Protein AF-D4DIC9-F1 (afdb_monomer)

Solvent-accessible surface area (backbone atoms only — not comparable to full-atom values): 8732 Å² total; per-residue (Å²): 138,86,87,73,84,85,81,75,72,90,74,67,72,51,73,68,56,51,51,54,47,51,56,49,51,52,52,51,50,54,52,50,53,52,52,54,50,52,51,52,51,52,52,50,53,50,50,56,56,68,69,44,75,50,72,69,56,51,52,50,51,49,54,53,50,50,55,51,50,52,52,52,49,53,51,50,55,49,51,38,61,72,66,76,41,96,60,90,76,50,72,68,57,51,51,49,53,51,52,51,49,54,51,53,50,52,51,51,52,52,51,53,49,53,51,51,55,51,49,49,62,63,54,75,74,54,61,92,88,55,80,55,72,66,63,49,41,52,72,72,69,56,82,77,88,132

Foldseek 3Di:
DDDDDDDDCPPVDDPVRVVVVVVVVVVVVVVVVVVVVVVVVVVVVVVVVVVDDDPVVVVVVVVVVVVVVVVVVVVVVVVCVVVVHVDDQDPVNVVVVVVVVVVVVVVVVVVVVVVVVVLVVVQVPDDPPDDDSVVVCVVVVHDDDD

Radius of gyration: 49.87 Å; Cα contacts (8 Å, |Δi|>4): 14; chains: 1; bounding box: 90×47×131 Å

Secondary structure (DSSP, 8-state):
--------GGG---HHHHHHHHHHHHHHHHHHHHHHHHHHHHHHHHHHHHHSPPHHHHHHHHHHHHHHHHHHHHHHHHHHHHTS---PPPHHHHHHHHHHHHHHHHHHHHHHHHHHHHHHHHHHTS-TTSPPHHHHHHHTT--S--

Structure (mmCIF, N/CA/C/O backbone):
data_AF-D4DIC9-F1
#
_entry.id   AF-D4DIC9-F1
#
loop_
_atom_site.group_PDB
_atom_site.id
_atom_site.type_symbol
_atom_site.label_atom_id
_atom_site.label_alt_id
_atom_site.label_comp_id
_atom_site.label_asym_id
_at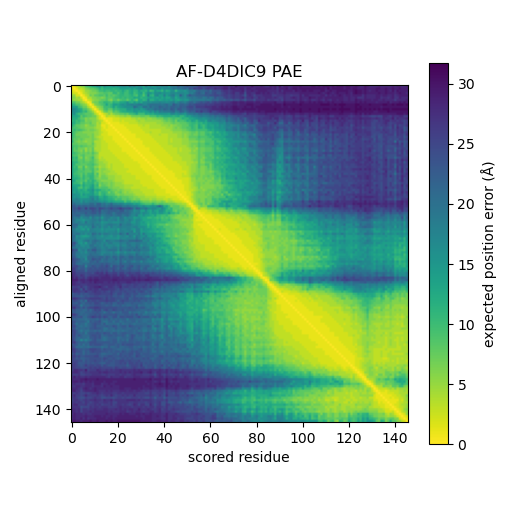om_site.label_entity_id
_atom_site.label_seq_id
_atom_site.pdbx_PDB_ins_code
_atom_site.Cartn_x
_atom_site.Cartn_y
_atom_site.Cartn_z
_atom_site.occupancy
_atom_site.B_iso_or_equiv
_atom_site.auth_seq_id
_atom_site.auth_comp_id
_atom_site.auth_asym_id
_atom_site.auth_atom_id
_atom_site.pdbx_PDB_model_num
ATOM 1 N N . MET A 1 1 ? -47.038 36.412 60.352 1.00 55.06 1 MET A N 1
ATOM 2 C CA . MET A 1 1 ? -47.282 35.181 61.133 1.00 55.06 1 MET A CA 1
ATOM 3 C C . MET A 1 1 ? -46.484 34.073 60.480 1.00 55.06 1 MET A C 1
ATOM 5 O O . MET A 1 1 ? -46.555 33.961 59.263 1.00 55.06 1 MET A O 1
ATOM 9 N N . VAL A 1 2 ? -45.684 33.334 61.245 1.00 64.00 2 VAL A N 1
ATOM 10 C CA . VAL A 1 2 ? -44.900 32.206 60.726 1.00 64.00 2 VAL A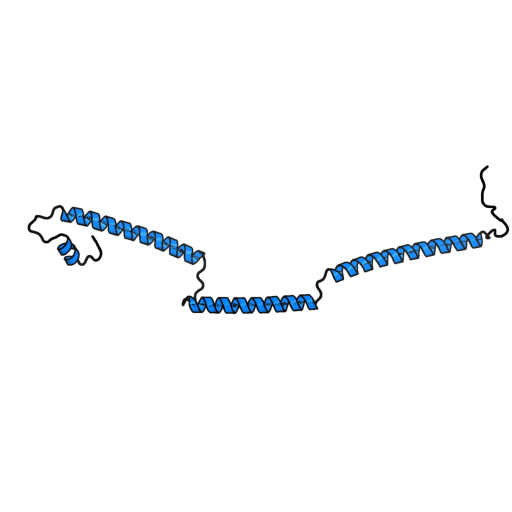 CA 1
ATOM 11 C C . VAL A 1 2 ? -45.604 30.935 61.176 1.00 64.00 2 VAL A C 1
ATOM 13 O O . VAL A 1 2 ? -45.754 30.717 62.373 1.00 64.00 2 VAL A O 1
ATOM 16 N N . TYR A 1 3 ? -46.083 30.145 60.220 1.00 79.38 3 TYR A N 1
ATOM 17 C CA . TYR A 1 3 ? -46.664 28.835 60.489 1.00 79.38 3 TYR A CA 1
ATOM 18 C C . TYR A 1 3 ? -45.545 27.797 60.498 1.00 79.38 3 TYR A C 1
ATOM 20 O O . TYR A 1 3 ? -44.734 27.756 59.573 1.00 79.38 3 TYR A O 1
ATOM 28 N N . HIS A 1 4 ? -45.517 26.959 61.528 1.00 81.12 4 HIS A N 1
ATOM 29 C CA . HIS A 1 4 ? -44.699 25.754 61.570 1.00 81.12 4 HIS A CA 1
ATOM 30 C C . HIS A 1 4 ? -45.611 24.534 61.691 1.00 81.12 4 HIS A C 1
ATOM 32 O O . HIS A 1 4 ? -46.721 24.620 62.221 1.00 81.12 4 HIS A O 1
ATOM 38 N N . ALA A 1 5 ? -45.142 23.397 61.180 1.00 81.50 5 ALA A N 1
ATOM 39 C CA . ALA A 1 5 ? -45.818 22.127 61.390 1.00 81.50 5 ALA A CA 1
ATOM 40 C C . ALA A 1 5 ? -45.864 21.813 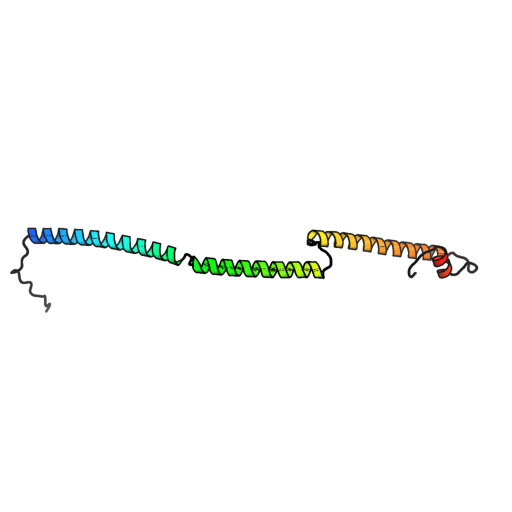62.896 1.00 81.50 5 ALA A C 1
ATOM 42 O O . ALA A 1 5 ? -44.904 22.083 63.624 1.00 81.50 5 ALA A O 1
ATOM 43 N N . VAL A 1 6 ? -46.993 21.283 63.366 1.00 80.56 6 VAL A N 1
ATOM 44 C CA . VAL A 1 6 ? -47.136 20.806 64.746 1.00 80.56 6 VAL A CA 1
ATOM 45 C C . VAL A 1 6 ? -46.346 19.505 64.862 1.00 80.56 6 VAL A C 1
ATOM 47 O O . VAL A 1 6 ? -46.623 18.553 64.138 1.00 80.56 6 VAL A O 1
ATOM 50 N N . GLN A 1 7 ? -45.336 19.484 65.729 1.00 76.38 7 GLN A N 1
ATOM 51 C CA . GLN A 1 7 ? -44.574 18.278 66.045 1.00 76.38 7 GLN A CA 1
ATOM 52 C C . GLN A 1 7 ? -45.269 17.575 67.217 1.00 76.38 7 GLN A C 1
ATOM 54 O O . GLN A 1 7 ? -45.270 18.093 68.331 1.00 76.38 7 GLN A O 1
ATOM 59 N N . GLU A 1 8 ? -45.915 16.437 66.961 1.00 74.75 8 GLU A N 1
ATOM 60 C CA . GLU A 1 8 ? -46.488 15.600 68.020 1.00 74.75 8 GLU A CA 1
ATOM 61 C C . GLU A 1 8 ? -45.374 14.826 68.747 1.00 74.75 8 GLU A C 1
ATOM 63 O O . GLU A 1 8 ? -44.591 14.117 68.118 1.00 74.75 8 GLU A O 1
ATOM 68 N N . THR A 1 9 ? -45.303 14.942 70.077 1.00 62.72 9 THR A N 1
ATOM 69 C CA . THR A 1 9 ? -44.294 14.269 70.925 1.00 62.72 9 THR A CA 1
ATOM 70 C C . THR A 1 9 ? -44.694 12.844 71.327 1.00 62.72 9 THR A C 1
ATOM 72 O O . THR A 1 9 ? -43.969 12.165 72.040 1.00 62.72 9 THR A O 1
ATOM 75 N N . SER A 1 10 ? -45.855 12.360 70.885 1.00 57.78 10 SER A N 1
ATOM 76 C CA . SER A 1 10 ? -46.384 11.010 71.151 1.00 57.78 10 SER A CA 1
ATOM 77 C C . SER A 1 10 ? -45.617 9.892 70.432 1.00 57.78 10 SER A C 1
ATOM 79 O O . SER A 1 10 ? -45.835 8.720 70.725 1.00 57.78 10 SER A O 1
ATOM 81 N N . SER A 1 11 ? -44.720 10.251 69.512 1.00 62.41 11 SER A N 1
ATOM 82 C CA . SER A 1 11 ? -43.815 9.350 68.792 1.00 62.41 11 SER A CA 1
ATOM 83 C C . SER A 1 11 ? -42.352 9.705 69.086 1.00 62.41 11 SER A C 1
ATOM 85 O O . SER A 1 11 ? -41.524 9.780 68.176 1.00 62.41 11 SER A O 1
ATOM 87 N N . GLU A 1 12 ? -42.034 10.001 70.344 1.00 69.00 12 GLU A N 1
ATOM 88 C CA . GLU A 1 12 ? -40.657 10.247 70.765 1.00 69.00 12 GLU A CA 1
ATOM 89 C C . GLU A 1 12 ? -39.901 8.912 70.757 1.00 69.00 12 GLU A C 1
ATOM 91 O O . GLU A 1 12 ? -40.140 8.038 71.590 1.00 69.00 12 GLU A O 1
ATOM 96 N N . ALA A 1 13 ? -39.051 8.723 69.743 1.00 71.12 13 ALA A N 1
ATOM 97 C CA . ALA A 1 13 ? -38.201 7.547 69.642 1.00 71.12 13 ALA A CA 1
ATOM 98 C C . ALA A 1 13 ? -37.276 7.492 70.860 1.00 71.12 13 ALA A C 1
ATOM 100 O O . ALA A 1 13 ? -36.665 8.495 71.243 1.00 71.12 13 ALA A O 1
ATOM 101 N N . THR A 1 14 ? -37.164 6.314 71.458 1.00 82.62 14 THR A N 1
ATOM 102 C CA . THR A 1 14 ? -36.210 6.079 72.541 1.00 82.62 14 THR A CA 1
ATOM 103 C C . THR A 1 14 ? -34.777 6.331 72.048 1.00 82.62 14 THR A C 1
ATOM 105 O O . THR A 1 14 ? -34.487 6.167 70.856 1.00 82.62 14 THR A O 1
ATOM 108 N N . PRO A 1 15 ? -33.849 6.748 72.926 1.00 83.56 15 PRO A N 1
ATOM 109 C CA . PRO A 1 15 ? -32.458 6.974 72.534 1.00 83.56 15 PRO A CA 1
ATOM 110 C C . PRO A 1 15 ? -31.813 5.724 71.913 1.00 83.56 15 PRO A C 1
ATOM 112 O O . PRO A 1 15 ? -30.990 5.850 71.007 1.00 83.56 15 PRO A O 1
ATOM 115 N N . GLU A 1 16 ? -32.228 4.524 72.325 1.00 84.19 16 GLU A N 1
ATOM 116 C CA . GLU A 1 16 ? -31.816 3.264 71.708 1.00 84.19 16 GLU A CA 1
ATOM 117 C C . GLU A 1 16 ? -32.325 3.104 70.262 1.00 84.19 16 GLU A C 1
ATOM 119 O O . GLU A 1 16 ? -31.577 2.649 69.396 1.00 84.19 16 GLU A O 1
ATOM 124 N N . GLU A 1 17 ? -33.567 3.498 69.963 1.00 85.50 17 GLU A N 1
ATOM 125 C CA . GLU A 1 17 ? -34.127 3.458 68.601 1.00 85.50 17 GLU A CA 1
ATOM 126 C C . GLU A 1 17 ? -33.461 4.479 67.671 1.00 85.50 17 GLU A C 1
ATOM 128 O O . GLU A 1 17 ? -33.238 4.188 66.493 1.00 85.50 17 GLU A O 1
ATOM 133 N N . LEU A 1 18 ? -33.108 5.657 68.195 1.00 87.62 18 LEU A N 1
ATOM 134 C CA . LEU A 1 18 ? -32.325 6.669 67.480 1.00 87.62 18 LEU A CA 1
ATOM 135 C C . LEU A 1 18 ? -30.920 6.158 67.147 1.00 87.62 18 LEU A C 1
ATOM 137 O O . LEU A 1 18 ? -30.511 6.237 65.990 1.00 87.62 18 LEU A O 1
ATOM 141 N N . ALA A 1 19 ? -30.225 5.559 68.118 1.00 90.44 19 ALA A N 1
ATOM 142 C CA . ALA A 1 19 ? -28.915 4.953 67.891 1.00 90.44 19 ALA A CA 1
ATOM 143 C C . ALA A 1 19 ? -28.983 3.818 66.851 1.00 90.44 19 ALA A C 1
ATOM 145 O O . ALA A 1 19 ? -28.175 3.772 65.926 1.00 90.44 19 ALA A O 1
ATOM 146 N N . ALA A 1 20 ? -30.002 2.954 66.929 1.00 91.44 20 ALA A N 1
ATOM 147 C CA . ALA A 1 20 ? -30.215 1.891 65.947 1.00 91.44 20 ALA A CA 1
ATOM 148 C C . ALA A 1 20 ? -30.530 2.433 64.538 1.00 91.44 20 ALA A C 1
ATOM 150 O O . ALA A 1 20 ? -30.133 1.832 63.534 1.00 91.44 20 ALA A O 1
ATOM 151 N N . MET A 1 21 ? -31.241 3.562 64.434 1.00 92.25 21 MET A N 1
ATOM 152 C CA . MET A 1 21 ? -31.461 4.248 63.159 1.00 92.25 21 MET A CA 1
ATOM 153 C C . MET A 1 21 ? -30.170 4.846 62.602 1.00 92.25 21 MET A C 1
ATOM 155 O O . MET A 1 21 ? -29.918 4.684 61.408 1.00 92.25 21 MET A O 1
ATOM 159 N N . ASP A 1 22 ? -29.341 5.475 63.434 1.00 93.56 22 ASP A N 1
ATOM 160 C CA . ASP A 1 22 ? -28.046 6.017 63.013 1.00 93.56 22 ASP A CA 1
ATOM 161 C C . ASP A 1 22 ? -27.101 4.914 62.519 1.00 93.56 22 ASP A C 1
ATOM 163 O O . ASP A 1 22 ? -26.521 5.045 61.438 1.00 93.56 22 ASP A O 1
ATOM 167 N N . ASP A 1 23 ? -27.029 3.780 63.220 1.00 93.94 23 ASP A N 1
ATOM 168 C CA . ASP A 1 23 ? -26.268 2.598 62.788 1.00 93.94 23 ASP A CA 1
ATOM 169 C C . ASP A 1 23 ? -26.775 2.049 61.445 1.00 93.94 23 ASP A C 1
ATOM 171 O O . ASP A 1 23 ? -26.014 1.626 60.568 1.00 93.94 23 ASP A O 1
ATOM 175 N N . ARG A 1 24 ? -28.091 2.092 61.230 1.00 95.00 24 ARG A N 1
ATOM 176 C CA . ARG A 1 24 ? -28.686 1.670 59.961 1.00 95.00 24 ARG A CA 1
ATOM 177 C C . ARG A 1 24 ? -28.394 2.665 58.840 1.00 95.00 24 ARG A C 1
ATOM 179 O O . ARG A 1 24 ? -28.137 2.247 57.712 1.00 95.00 24 ARG A O 1
ATOM 186 N N . ILE A 1 25 ? -28.406 3.965 59.129 1.00 95.38 25 ILE A N 1
ATOM 187 C CA . ILE A 1 25 ? -28.062 5.024 58.173 1.00 95.38 25 ILE A CA 1
ATOM 188 C C . ILE A 1 25 ? -26.590 4.921 57.770 1.00 95.38 25 ILE A C 1
ATOM 190 O O . ILE A 1 25 ? -26.283 5.046 56.582 1.00 95.38 25 ILE A O 1
ATOM 194 N N . THR A 1 26 ? -25.680 4.690 58.717 1.00 95.56 26 THR A N 1
ATOM 195 C CA . THR A 1 26 ? -24.248 4.527 58.424 1.00 95.56 26 THR A CA 1
ATOM 196 C C . THR A 1 26 ? -24.005 3.281 57.578 1.00 95.56 26 THR A C 1
ATOM 198 O O . THR A 1 26 ? -23.393 3.393 56.515 1.00 95.56 26 THR A O 1
ATOM 201 N N . SER A 1 27 ? -24.598 2.140 57.943 1.00 95.38 27 SER A N 1
ATOM 202 C CA . SER A 1 27 ? -24.498 0.907 57.153 1.00 95.38 27 SER A CA 1
ATOM 203 C C . SER A 1 27 ? -25.033 1.079 55.726 1.00 95.38 27 SER A C 1
ATOM 205 O O . SER A 1 27 ? -24.389 0.671 54.758 1.00 95.38 27 SER A O 1
ATOM 207 N N . LEU A 1 28 ? -26.187 1.734 55.560 1.00 96.00 28 LEU A N 1
ATOM 208 C CA . LEU A 1 28 ? -26.755 1.998 54.236 1.00 96.00 28 LEU A CA 1
ATOM 209 C C . LEU A 1 28 ? -25.884 2.950 53.407 1.00 96.00 28 LEU A C 1
ATOM 211 O O . LEU A 1 28 ? -25.770 2.764 52.196 1.00 96.00 28 LEU A O 1
ATOM 215 N N . LYS A 1 29 ? -25.244 3.947 54.030 1.00 95.94 29 LYS A N 1
ATOM 216 C CA . LYS A 1 29 ? -24.303 4.848 53.345 1.00 95.94 29 LYS A CA 1
ATOM 217 C C . LYS A 1 29 ? -23.056 4.113 52.860 1.00 95.94 29 LYS A C 1
ATOM 219 O O . LYS A 1 29 ? -22.632 4.341 51.729 1.00 95.94 29 LYS A O 1
ATOM 224 N N . GLU A 1 30 ? -22.498 3.220 53.671 1.00 95.88 30 GLU A N 1
ATOM 225 C CA . GLU A 1 30 ? -21.349 2.398 53.274 1.00 95.88 30 GLU A CA 1
ATOM 226 C C . GLU A 1 30 ? -21.699 1.453 52.120 1.00 95.88 30 GLU A C 1
ATOM 228 O O . GLU A 1 30 ? -20.956 1.361 51.139 1.00 95.88 30 GLU A O 1
ATOM 233 N N . GLN A 1 31 ? -22.866 0.805 52.186 1.00 95.81 31 GLN A N 1
ATOM 234 C CA . GLN A 1 31 ? -23.363 -0.037 51.097 1.00 95.81 31 GLN A CA 1
ATOM 235 C C . GLN A 1 31 ? -23.571 0.767 49.809 1.00 95.81 31 GLN A C 1
ATOM 237 O O . GLN A 1 31 ? -23.181 0.311 48.734 1.00 95.81 31 GLN A O 1
ATOM 242 N N . LEU A 1 32 ? -24.134 1.975 49.907 1.00 96.62 32 LEU A N 1
ATOM 243 C CA . LEU A 1 32 ? -24.332 2.858 48.759 1.00 96.62 32 LEU A CA 1
ATOM 244 C C . LEU A 1 32 ? -23.000 3.217 48.092 1.00 96.62 32 LEU A C 1
ATOM 246 O O . LEU A 1 32 ? -22.892 3.147 46.867 1.00 96.62 32 LEU A O 1
ATOM 250 N N . GLU A 1 33 ? -21.986 3.587 48.876 1.00 95.88 33 GLU A N 1
ATOM 251 C CA . GLU A 1 33 ? -20.682 3.952 48.322 1.00 95.88 33 GLU A CA 1
ATOM 252 C C . GLU A 1 33 ? -19.994 2.743 47.674 1.00 95.88 33 GLU A C 1
ATOM 254 O O . GLU A 1 33 ? -19.476 2.855 46.563 1.00 95.88 33 GLU A O 1
ATOM 259 N N . SER A 1 34 ? -20.080 1.563 48.296 1.00 95.69 34 SER A N 1
ATOM 260 C CA . SER A 1 34 ? -19.584 0.306 47.721 1.00 95.69 34 SER A CA 1
ATOM 261 C C . SER A 1 34 ? -20.221 0.000 46.359 1.00 95.69 34 SER A C 1
ATOM 263 O O . SER A 1 34 ? -19.518 -0.210 45.366 1.00 95.69 34 SER A O 1
ATOM 265 N N . VAL A 1 35 ? -21.554 0.060 46.274 1.00 95.88 35 VAL A N 1
ATOM 266 C CA . VAL A 1 35 ? -22.291 -0.184 45.024 1.00 95.88 35 VAL A CA 1
ATOM 267 C C . VAL A 1 35 ? -21.932 0.854 43.960 1.00 95.88 35 VAL A C 1
ATOM 269 O O . VAL A 1 35 ? -21.745 0.510 42.795 1.00 95.88 35 VAL A O 1
ATOM 272 N N . LYS A 1 36 ? -21.763 2.121 44.345 1.00 96.50 36 LYS A N 1
ATOM 273 C CA . LYS A 1 36 ? -21.383 3.202 43.427 1.00 96.50 36 LYS A CA 1
ATOM 274 C C . LYS A 1 36 ? -19.976 3.021 42.859 1.00 96.50 36 LYS A C 1
ATOM 276 O O . LYS A 1 36 ? -19.735 3.344 41.694 1.00 96.50 36 LYS A O 1
ATOM 281 N N . VAL A 1 37 ? -19.038 2.511 43.658 1.00 96.25 37 VAL A N 1
ATOM 282 C CA . VAL A 1 37 ? -17.700 2.147 43.176 1.00 96.25 37 VAL A CA 1
ATOM 283 C C . VAL A 1 37 ? -17.799 0.987 42.187 1.00 96.25 37 VAL A C 1
ATOM 285 O O . VAL A 1 37 ? -17.270 1.102 41.085 1.00 96.25 37 VAL A O 1
ATOM 288 N N . GLN A 1 38 ? -18.535 -0.078 42.520 1.00 95.56 38 GLN A N 1
ATOM 289 C CA . GLN A 1 38 ? -18.733 -1.221 41.619 1.00 95.56 38 GLN A CA 1
ATOM 290 C C . GLN A 1 38 ? -19.378 -0.816 40.288 1.00 95.56 38 GLN A C 1
ATOM 292 O O . GLN A 1 38 ? -18.926 -1.245 39.229 1.00 95.56 38 GLN A O 1
ATOM 297 N N . GLU A 1 39 ? -20.386 0.056 40.323 1.00 95.94 39 GLU A N 1
ATOM 298 C CA . GLU A 1 39 ? -21.043 0.583 39.125 1.00 95.94 39 GLU A CA 1
ATOM 299 C C . GLU A 1 39 ? -20.049 1.314 38.212 1.00 95.94 39 GLU A C 1
ATOM 301 O O . GLU A 1 39 ? -20.032 1.093 36.999 1.00 95.94 39 GLU A O 1
ATOM 306 N N . LYS A 1 40 ? -19.195 2.174 38.784 1.00 95.75 40 LYS A N 1
ATOM 307 C CA . LYS A 1 40 ? -18.163 2.892 38.023 1.00 95.75 40 LYS A CA 1
ATOM 308 C C . LYS A 1 40 ? -17.160 1.929 37.392 1.00 95.75 40 LYS A C 1
ATOM 310 O O . LYS A 1 40 ? -16.821 2.111 36.223 1.00 95.75 40 LYS A O 1
ATOM 315 N N . THR A 1 41 ? -16.715 0.916 38.132 1.00 95.00 41 THR A N 1
ATOM 316 C CA . THR A 1 41 ? -15.769 -0.090 37.633 1.00 95.00 41 THR A CA 1
ATOM 317 C C . THR A 1 41 ? -16.376 -0.890 36.483 1.00 95.00 41 THR A C 1
ATOM 319 O O . THR A 1 41 ? -15.784 -0.956 35.410 1.00 95.00 41 THR A O 1
ATOM 322 N N . LEU A 1 42 ? -17.605 -1.391 36.645 1.00 95.00 42 LEU A N 1
ATOM 323 C CA . LEU A 1 42 ? -18.315 -2.135 35.600 1.00 95.00 42 LEU A CA 1
ATOM 324 C C . LEU A 1 42 ? -18.571 -1.284 34.353 1.00 95.00 42 LEU A C 1
ATOM 326 O O . LEU A 1 42 ? -18.413 -1.764 33.232 1.0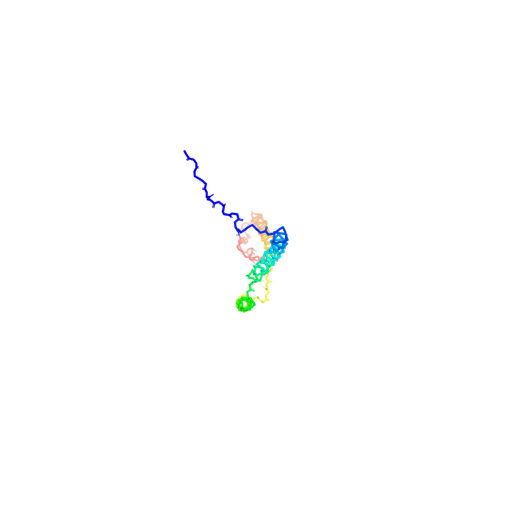0 95.00 42 LEU A O 1
ATOM 330 N N . LYS A 1 43 ? -18.925 -0.003 34.517 1.00 93.44 43 LYS A N 1
ATOM 331 C CA . LYS A 1 43 ? -19.068 0.927 33.386 1.00 93.44 43 LYS A CA 1
ATOM 332 C C . LYS A 1 43 ? -17.752 1.127 32.639 1.00 93.44 43 LYS A C 1
ATOM 334 O O . LYS A 1 43 ? -17.762 1.160 31.409 1.00 93.44 43 LYS A O 1
ATOM 339 N N . ALA A 1 44 ? -16.635 1.252 33.355 1.00 91.38 44 ALA A N 1
ATOM 340 C CA . ALA A 1 44 ? -15.317 1.375 32.742 1.00 91.38 44 ALA A CA 1
ATOM 341 C C . ALA A 1 44 ? -14.922 0.093 31.988 1.00 91.38 44 ALA A C 1
ATOM 343 O O . ALA A 1 44 ? -14.495 0.172 30.838 1.00 91.38 44 ALA A O 1
ATOM 344 N N . GLU A 1 45 ? -15.131 -1.082 32.584 1.00 90.69 45 GLU A N 1
ATOM 345 C CA . GLU A 1 45 ? -14.877 -2.378 31.939 1.00 90.69 45 GLU A CA 1
ATOM 346 C C . GLU A 1 45 ? -15.726 -2.569 30.679 1.00 90.69 45 GLU A C 1
ATOM 348 O O . GLU A 1 45 ? -15.211 -2.969 29.634 1.00 90.69 45 GLU A O 1
ATOM 353 N N . LEU A 1 46 ? -17.010 -2.214 30.742 1.00 87.81 46 LEU A N 1
ATOM 354 C CA . LEU A 1 46 ? -17.924 -2.294 29.607 1.00 87.81 46 LEU A CA 1
ATOM 355 C C . LEU A 1 46 ? -17.529 -1.321 28.487 1.00 87.81 46 LEU A C 1
ATOM 357 O O . LEU A 1 46 ? -17.594 -1.682 27.314 1.00 87.81 46 LEU A O 1
ATOM 361 N N . ALA A 1 47 ? -17.064 -0.114 28.822 1.00 85.56 47 ALA A N 1
ATOM 362 C CA . ALA A 1 47 ? -16.534 0.831 27.840 1.00 85.56 47 ALA A CA 1
ATOM 363 C C . ALA A 1 47 ? -15.264 0.297 27.158 1.00 85.56 47 ALA A C 1
ATOM 365 O O . ALA A 1 47 ? -15.141 0.386 25.936 1.00 85.56 47 ALA A O 1
ATOM 366 N N . VAL A 1 48 ? -14.349 -0.316 27.918 1.00 85.25 48 VAL A N 1
ATOM 367 C CA . VAL A 1 48 ? -13.154 -0.969 27.362 1.00 85.25 48 VAL A CA 1
ATOM 368 C C . VAL A 1 48 ? -13.549 -2.124 26.442 1.00 85.25 48 VAL A C 1
ATOM 370 O O . VAL A 1 48 ? -13.005 -2.242 25.344 1.00 85.25 48 VAL A O 1
ATOM 373 N N . LEU A 1 49 ? -14.518 -2.947 26.840 1.00 81.44 49 LEU A N 1
ATOM 374 C CA . LEU A 1 49 ? -14.972 -4.077 26.034 1.00 81.44 49 LEU A CA 1
ATOM 375 C C . LEU A 1 49 ? -15.658 -3.621 24.740 1.00 81.44 49 LEU A C 1
ATOM 377 O O . LEU A 1 49 ? -15.351 -4.156 23.683 1.00 81.44 49 LEU A O 1
ATOM 381 N N . ASN A 1 50 ? -16.502 -2.588 24.801 1.00 75.50 50 ASN A N 1
ATOM 382 C CA . ASN A 1 50 ? -17.148 -2.005 23.621 1.00 75.50 50 ASN A CA 1
ATOM 383 C C . ASN A 1 50 ? -16.174 -1.253 22.706 1.00 75.50 50 ASN A C 1
ATOM 385 O O . ASN A 1 50 ? -16.415 -1.157 21.508 1.00 75.50 50 ASN A O 1
ATOM 389 N N . SER A 1 51 ? -15.075 -0.714 23.246 1.00 73.88 51 SER A N 1
ATOM 390 C CA . SER A 1 51 ? -14.022 -0.099 22.427 1.00 73.88 51 SER A CA 1
ATOM 391 C C . SER A 1 51 ? -13.219 -1.126 21.622 1.00 73.88 51 SER A C 1
ATOM 393 O O . SER A 1 51 ? -12.552 -0.769 20.651 1.00 73.88 51 SER A O 1
ATOM 395 N N . ARG A 1 52 ? -13.278 -2.410 22.002 1.00 77.25 52 ARG A N 1
ATOM 396 C CA . ARG A 1 52 ? -12.702 -3.492 21.207 1.00 77.25 52 ARG A CA 1
ATOM 397 C C . ARG A 1 52 ? -13.668 -3.825 20.077 1.00 77.25 52 ARG A C 1
ATOM 399 O O . ARG A 1 52 ? -14.794 -4.247 20.316 1.00 77.25 52 ARG A O 1
ATOM 406 N N . VAL A 1 53 ? -13.191 -3.662 18.846 1.00 67.62 53 VAL A N 1
ATOM 407 C CA . VAL A 1 53 ? -13.862 -4.165 17.642 1.00 67.62 53 VAL A CA 1
ATOM 408 C C . VAL A 1 53 ? -14.227 -5.631 17.870 1.00 67.62 53 VAL A C 1
ATOM 410 O O . VAL A 1 53 ? -13.395 -6.417 18.337 1.00 67.62 53 VAL A O 1
ATOM 413 N N . SER A 1 54 ? -15.477 -5.986 17.573 1.00 77.31 54 SER A N 1
ATOM 414 C CA . SER A 1 54 ? -15.963 -7.356 17.727 1.00 77.31 54 SER A CA 1
ATOM 415 C C . SER A 1 54 ? -15.030 -8.330 17.004 1.00 77.31 54 SER A C 1
ATOM 417 O O . SER A 1 54 ? -14.608 -8.069 15.877 1.00 77.31 54 SER A O 1
ATOM 419 N N . SER A 1 55 ? -14.751 -9.494 17.597 1.00 75.06 55 SER A N 1
ATOM 420 C CA . SER A 1 55 ? -13.968 -10.542 16.929 1.00 75.06 55 SER A CA 1
ATOM 421 C C . SER A 1 55 ? -14.549 -10.924 15.563 1.00 75.06 55 SER A C 1
ATOM 423 O O . SER A 1 55 ? -13.793 -11.225 14.645 1.00 75.06 55 SER A O 1
ATOM 425 N N . THR A 1 56 ? -15.874 -10.852 15.386 1.00 81.44 56 THR A N 1
ATOM 426 C CA . THR A 1 56 ? -16.524 -11.105 14.088 1.00 81.44 56 THR A CA 1
ATOM 427 C C . THR A 1 56 ? -16.210 -10.023 13.057 1.00 81.44 56 THR A C 1
ATOM 429 O O . THR A 1 56 ? -16.049 -10.313 11.875 1.00 81.44 56 THR A O 1
ATOM 432 N N . GLU A 1 57 ? -16.107 -8.772 13.496 1.00 84.25 57 GLU A N 1
ATOM 433 C CA . GLU A 1 57 ? -15.787 -7.634 12.641 1.00 84.25 57 GLU A CA 1
ATOM 434 C C . GLU A 1 57 ? -14.297 -7.625 12.276 1.00 84.25 57 GLU A C 1
ATOM 436 O O . GLU A 1 57 ? -13.963 -7.412 11.114 1.00 84.25 57 GLU A O 1
ATOM 441 N N . LEU A 1 58 ? -13.414 -7.991 13.212 1.00 85.44 58 LEU A N 1
ATOM 442 C CA . LEU A 1 58 ? -11.996 -8.239 12.930 1.00 85.44 58 LEU A CA 1
ATOM 443 C C . LEU A 1 58 ? -11.806 -9.345 11.884 1.00 85.44 58 LEU A C 1
ATOM 445 O O . LEU A 1 58 ? -11.049 -9.160 10.937 1.00 85.44 58 LEU A O 1
ATOM 449 N N . LEU A 1 59 ? -12.517 -10.471 12.010 1.00 89.75 59 LEU A N 1
ATOM 450 C CA . LEU A 1 59 ? -12.460 -11.556 11.023 1.00 89.75 59 LEU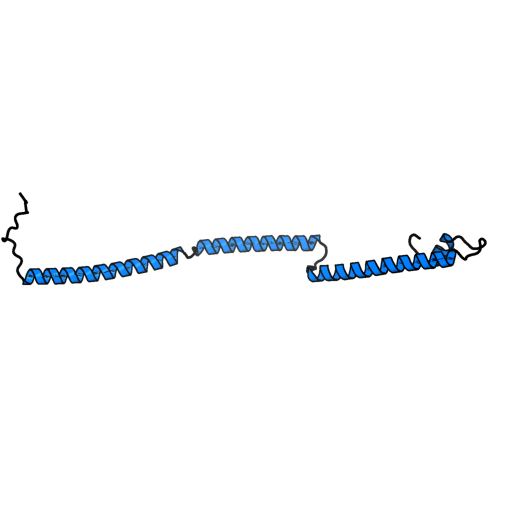 A CA 1
ATOM 451 C C . LEU A 1 59 ? -12.958 -11.107 9.641 1.00 89.75 59 LEU A C 1
ATOM 453 O O . LEU A 1 59 ? -12.350 -11.453 8.631 1.00 89.75 59 LEU A O 1
ATOM 457 N N . SER A 1 60 ? -14.019 -10.296 9.591 1.00 91.88 60 SER A N 1
ATOM 458 C CA . SER A 1 60 ? -14.505 -9.698 8.340 1.00 91.88 60 SER A CA 1
ATOM 459 C C . SER A 1 60 ? -13.462 -8.771 7.705 1.00 91.88 60 SER A C 1
ATOM 461 O O . SER A 1 60 ? -13.197 -8.865 6.507 1.00 91.88 60 SER A O 1
ATOM 463 N N . GLN A 1 61 ? -12.818 -7.914 8.504 1.00 91.88 61 GLN A N 1
ATOM 464 C CA . GLN A 1 61 ? -11.751 -7.029 8.030 1.00 91.88 61 GLN A CA 1
ATOM 465 C C . GLN A 1 61 ? -10.540 -7.816 7.519 1.00 91.88 61 GLN A C 1
ATOM 467 O O . GLN A 1 61 ? -10.000 -7.476 6.469 1.00 91.88 61 GLN A O 1
ATOM 472 N N . ILE A 1 62 ? -10.144 -8.888 8.212 1.00 93.69 62 ILE A N 1
ATOM 473 C CA . ILE A 1 62 ? -9.071 -9.785 7.764 1.00 93.69 62 ILE A CA 1
ATOM 474 C C . ILE A 1 62 ? -9.425 -10.395 6.406 1.00 93.69 62 ILE A C 1
ATOM 476 O O . ILE A 1 62 ? -8.632 -10.273 5.477 1.00 93.69 62 ILE A O 1
ATOM 480 N N . GLY A 1 63 ? -10.630 -10.950 6.245 1.00 94.88 63 GLY A N 1
ATOM 481 C CA . GLY A 1 63 ? -11.056 -11.526 4.966 1.00 94.88 63 GLY A CA 1
ATOM 482 C C . GLY A 1 63 ? -11.070 -10.504 3.821 1.00 94.88 63 GLY A C 1
ATOM 483 O O . GLY A 1 63 ? -10.656 -10.807 2.703 1.00 94.88 63 GLY A O 1
ATOM 484 N N . GLN A 1 64 ? -11.476 -9.258 4.091 1.00 95.38 64 GLN A N 1
ATOM 485 C CA . GLN A 1 64 ? -11.399 -8.174 3.103 1.00 95.38 64 GLN A CA 1
ATOM 486 C C . GLN A 1 64 ? -9.952 -7.814 2.740 1.00 95.38 64 GLN A C 1
ATOM 488 O O . GLN A 1 64 ? -9.658 -7.551 1.572 1.00 95.38 64 GLN A O 1
ATOM 493 N N . LEU A 1 65 ? -9.048 -7.790 3.723 1.00 96.00 65 LEU A N 1
ATOM 494 C CA . LEU A 1 65 ? -7.628 -7.521 3.500 1.00 96.00 65 LEU A CA 1
ATOM 495 C C . LEU A 1 65 ? -6.963 -8.636 2.691 1.00 96.00 65 LEU A C 1
ATOM 497 O O . LEU A 1 65 ? -6.188 -8.333 1.786 1.00 96.00 65 LEU A O 1
ATOM 501 N N . GLU A 1 66 ? -7.289 -9.897 2.969 1.00 96.75 66 GLU A N 1
ATOM 502 C CA . GLU A 1 66 ? -6.802 -11.055 2.213 1.00 96.75 66 GLU A CA 1
ATOM 503 C C . GLU A 1 66 ? -7.260 -10.997 0.755 1.00 96.75 66 GLU A C 1
ATOM 505 O O . GLU A 1 66 ? -6.421 -11.024 -0.144 1.00 96.75 66 GLU A O 1
ATOM 510 N N . LEU A 1 67 ? -8.557 -10.774 0.512 1.00 96.50 67 LEU A N 1
ATOM 511 C CA . LEU A 1 67 ? -9.092 -10.622 -0.843 1.00 96.50 67 LEU A CA 1
ATOM 512 C C . LEU A 1 67 ? -8.395 -9.489 -1.609 1.00 96.50 67 LEU A C 1
ATOM 514 O O . LEU A 1 67 ? -8.060 -9.622 -2.789 1.00 96.50 67 LEU A O 1
ATOM 518 N N . ARG A 1 68 ? -8.159 -8.356 -0.938 1.00 95.75 68 ARG A N 1
ATOM 519 C CA . ARG A 1 68 ? -7.478 -7.206 -1.539 1.00 95.75 68 ARG A CA 1
ATOM 520 C C . ARG A 1 68 ? -6.017 -7.523 -1.846 1.00 95.75 68 ARG A C 1
ATOM 522 O O . ARG A 1 68 ? -5.538 -7.141 -2.909 1.00 95.75 68 ARG A O 1
ATOM 529 N N . LYS A 1 69 ? -5.327 -8.232 -0.947 1.00 96.00 69 LYS A N 1
ATOM 530 C CA . LYS A 1 69 ? -3.949 -8.696 -1.152 1.00 96.00 69 LYS A CA 1
ATOM 531 C C . LYS A 1 69 ? -3.858 -9.596 -2.380 1.00 96.00 69 LYS A C 1
ATOM 533 O O . LYS A 1 69 ? -2.987 -9.383 -3.217 1.00 96.00 69 LYS A O 1
ATOM 538 N N . ASP A 1 70 ? -4.763 -10.559 -2.497 1.00 95.81 70 ASP A N 1
ATOM 539 C CA . ASP A 1 70 ? -4.766 -11.511 -3.606 1.00 95.81 70 ASP A CA 1
ATOM 540 C C . ASP A 1 70 ? -5.070 -10.805 -4.932 1.00 95.81 70 ASP A C 1
ATOM 542 O O . ASP A 1 70 ? -4.335 -10.974 -5.900 1.00 95.81 70 ASP A O 1
ATOM 546 N N . THR A 1 71 ? -6.034 -9.878 -4.935 1.00 95.50 71 THR A N 1
ATOM 547 C CA . THR A 1 71 ? -6.327 -9.034 -6.107 1.00 95.50 71 THR A CA 1
ATOM 548 C C . THR A 1 71 ? -5.108 -8.211 -6.545 1.00 95.50 71 THR A C 1
ATOM 550 O O . THR A 1 71 ? -4.812 -8.129 -7.737 1.00 95.50 71 THR A O 1
ATOM 553 N N . LEU A 1 72 ? -4.382 -7.594 -5.603 1.00 93.88 72 LEU A N 1
ATOM 554 C CA . LEU A 1 72 ? -3.162 -6.840 -5.920 1.00 93.88 72 LEU A CA 1
ATOM 555 C C . LEU A 1 72 ? -2.048 -7.744 -6.461 1.00 93.88 72 LEU A C 1
ATOM 557 O O . LEU A 1 72 ? -1.331 -7.341 -7.374 1.00 93.88 72 LEU A O 1
ATOM 561 N N . ASN A 1 73 ? -1.896 -8.950 -5.914 1.00 91.44 73 ASN A N 1
ATOM 562 C CA . ASN A 1 73 ? -0.906 -9.909 -6.397 1.00 91.44 73 ASN A CA 1
ATOM 563 C C . ASN A 1 73 ? -1.212 -10.363 -7.826 1.00 91.44 73 ASN A C 1
ATOM 565 O O . ASN A 1 73 ? -0.298 -10.416 -8.647 1.00 91.44 73 ASN A O 1
ATOM 569 N N . ASP A 1 74 ? -2.479 -10.624 -8.145 1.00 91.56 74 ASP A N 1
ATOM 570 C CA . ASP A 1 74 ? -2.897 -10.979 -9.502 1.00 91.56 74 ASP A CA 1
ATOM 571 C C . ASP A 1 74 ? -2.635 -9.832 -10.487 1.00 91.56 74 ASP A C 1
ATOM 573 O O . ASP A 1 74 ? -2.112 -10.053 -11.582 1.00 91.56 74 ASP A O 1
ATOM 577 N N . GLN A 1 75 ? -2.925 -8.591 -10.082 1.00 90.06 75 GLN A N 1
ATOM 578 C CA . GLN A 1 75 ? -2.616 -7.398 -10.876 1.00 90.06 75 GLN A CA 1
ATOM 579 C C . GLN A 1 75 ? -1.111 -7.234 -11.108 1.00 90.06 75 GLN A C 1
ATOM 581 O O . GLN A 1 75 ? -0.690 -6.981 -12.236 1.00 90.06 75 GLN A O 1
ATOM 586 N N . LEU A 1 76 ? -0.287 -7.415 -10.073 1.00 86.88 76 LEU A N 1
ATOM 587 C CA . LEU A 1 76 ? 1.171 -7.373 -10.198 1.00 86.88 76 LEU A CA 1
ATOM 588 C C . LEU A 1 76 ? 1.687 -8.473 -11.127 1.00 86.88 76 LEU A C 1
ATOM 590 O O . LEU A 1 76 ? 2.507 -8.201 -12.000 1.00 86.88 76 LEU A O 1
ATOM 594 N N . ALA A 1 77 ? 1.179 -9.698 -10.990 1.00 85.25 77 ALA A N 1
ATOM 595 C CA . ALA A 1 77 ? 1.553 -10.810 -11.856 1.00 85.25 77 ALA A CA 1
ATOM 596 C C . ALA A 1 77 ? 1.173 -10.550 -13.322 1.00 85.25 77 ALA A C 1
ATOM 598 O O . ALA A 1 77 ? 1.930 -10.911 -14.225 1.00 85.25 77 ALA A O 1
ATOM 599 N N . HIS A 1 78 ? 0.026 -9.912 -13.572 1.00 85.19 78 HIS A N 1
ATOM 600 C CA . HIS A 1 78 ? -0.379 -9.494 -14.913 1.00 85.19 78 HIS A CA 1
ATOM 601 C C . HIS A 1 78 ? 0.567 -8.436 -15.488 1.00 85.19 78 HIS A C 1
ATOM 603 O O . HIS A 1 78 ? 1.075 -8.610 -16.594 1.00 85.19 78 HIS A O 1
ATOM 609 N N . LEU A 1 79 ? 0.857 -7.383 -14.718 1.00 83.06 79 LEU A N 1
ATOM 610 C CA . LEU A 1 79 ? 1.757 -6.309 -15.139 1.00 83.06 79 LEU A CA 1
ATOM 611 C C . LEU A 1 79 ? 3.159 -6.837 -15.459 1.00 83.06 79 LEU A C 1
ATOM 613 O O . LEU A 1 79 ? 3.705 -6.498 -16.505 1.00 83.06 79 LEU A O 1
ATOM 617 N N . CYS A 1 80 ? 3.709 -7.724 -14.623 1.00 80.75 80 CYS A N 1
ATOM 618 C CA . CYS A 1 80 ? 5.007 -8.353 -14.882 1.00 80.75 80 CYS A CA 1
ATOM 619 C C . CYS A 1 80 ? 5.017 -9.153 -16.195 1.00 80.75 80 CYS A C 1
ATOM 621 O O . CYS A 1 80 ? 5.988 -9.078 -16.951 1.00 80.75 80 CYS A O 1
ATOM 623 N N . LYS A 1 81 ? 3.931 -9.884 -16.498 1.00 78.44 81 LYS A N 1
ATOM 624 C CA . LYS A 1 81 ? 3.790 -10.639 -17.755 1.00 78.44 81 LYS A CA 1
ATOM 625 C C . LYS A 1 81 ? 3.689 -9.722 -18.975 1.00 78.44 81 LYS A C 1
ATOM 627 O O . LYS A 1 81 ? 4.299 -10.022 -19.998 1.00 78.44 81 LYS A O 1
ATOM 632 N N . GLU A 1 82 ? 2.949 -8.617 -18.878 1.00 75.88 82 GLU A N 1
ATOM 633 C CA . GLU A 1 82 ? 2.800 -7.650 -19.975 1.00 75.88 82 GLU A CA 1
ATOM 634 C C . GLU A 1 82 ? 4.098 -6.904 -20.290 1.00 75.88 82 GLU A C 1
ATOM 636 O O . GLU A 1 82 ? 4.397 -6.664 -21.459 1.00 75.88 82 GLU A O 1
ATOM 641 N N . THR A 1 83 ? 4.904 -6.565 -19.280 1.00 70.12 83 THR A N 1
ATOM 642 C CA . THR A 1 83 ? 6.151 -5.818 -19.502 1.00 70.12 83 THR A CA 1
ATOM 643 C C . THR A 1 83 ? 7.282 -6.648 -20.115 1.00 70.12 83 THR A C 1
ATOM 645 O O . THR A 1 83 ? 8.348 -6.096 -20.373 1.00 70.12 83 THR A O 1
ATOM 648 N N . ALA A 1 84 ? 7.087 -7.953 -20.361 1.00 61.41 84 ALA A N 1
ATOM 649 C CA . ALA A 1 84 ? 8.080 -8.901 -20.901 1.00 61.41 84 ALA A CA 1
ATOM 650 C C . ALA A 1 84 ? 9.418 -8.981 -20.127 1.00 61.41 84 ALA A C 1
ATOM 652 O O . ALA A 1 84 ? 10.315 -9.742 -20.491 1.00 61.41 84 ALA A O 1
ATOM 653 N N . THR A 1 85 ? 9.552 -8.230 -19.038 1.00 61.38 85 THR A N 1
ATOM 654 C CA . THR A 1 85 ? 10.655 -8.285 -18.093 1.00 61.38 85 THR A CA 1
ATOM 655 C C . THR A 1 85 ? 10.126 -8.832 -16.783 1.00 61.38 85 THR A C 1
ATOM 657 O O . THR A 1 85 ? 9.463 -8.122 -16.034 1.00 61.38 85 THR A O 1
ATOM 660 N N . ASP A 1 86 ? 10.520 -10.063 -16.462 1.00 64.25 86 ASP A N 1
ATOM 661 C CA . ASP A 1 86 ? 10.318 -10.725 -15.159 1.00 64.25 86 ASP A CA 1
ATOM 662 C C . ASP A 1 86 ? 11.074 -10.027 -14.002 1.00 64.25 86 ASP A C 1
ATOM 664 O O . ASP A 1 86 ? 11.262 -10.563 -12.912 1.00 64.25 86 ASP A O 1
ATOM 668 N N . ARG A 1 87 ? 11.572 -8.814 -14.254 1.00 73.12 87 ARG A N 1
ATOM 669 C CA . ARG A 1 87 ? 12.451 -8.054 -13.385 1.00 73.12 87 ARG A CA 1
ATOM 670 C C . ARG A 1 87 ? 11.769 -6.756 -12.988 1.00 73.12 87 ARG A C 1
ATOM 672 O O . ARG A 1 87 ? 11.573 -5.865 -13.810 1.00 73.12 87 ARG A O 1
ATOM 679 N N . ILE A 1 88 ? 11.521 -6.631 -11.693 1.00 73.56 88 ILE A N 1
ATOM 680 C CA . ILE A 1 88 ? 11.151 -5.370 -11.059 1.00 73.56 88 ILE A CA 1
ATOM 681 C C . ILE A 1 88 ? 12.400 -4.482 -11.050 1.00 73.56 88 ILE A C 1
ATOM 683 O O . ILE A 1 88 ? 13.417 -4.837 -10.454 1.00 73.56 88 ILE A O 1
ATOM 687 N N . VAL A 1 89 ? 12.340 -3.350 -11.749 1.00 80.38 89 VAL A N 1
ATOM 688 C CA . VAL A 1 89 ? 13.409 -2.345 -11.750 1.00 80.38 89 VAL A 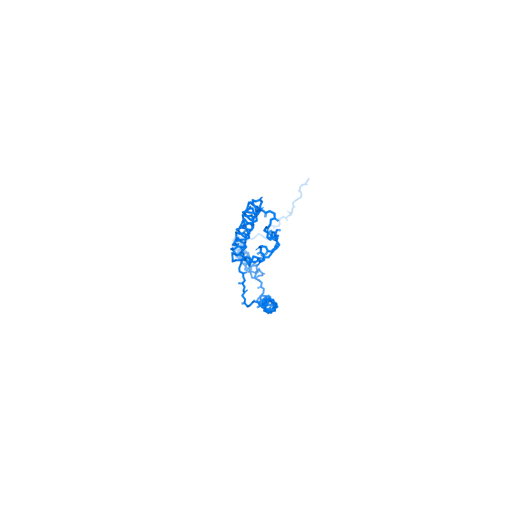CA 1
ATOM 689 C C . VAL A 1 89 ? 13.119 -1.361 -10.628 1.00 80.38 89 VAL A C 1
ATOM 691 O O . VAL A 1 89 ? 12.060 -0.735 -10.619 1.00 80.38 89 VAL A O 1
ATOM 694 N N . THR A 1 90 ? 14.042 -1.228 -9.675 1.00 85.81 90 THR A N 1
ATOM 695 C CA . THR A 1 90 ? 13.880 -0.232 -8.611 1.00 85.81 90 THR A CA 1
ATOM 696 C C . THR A 1 90 ? 14.153 1.172 -9.139 1.00 85.81 90 THR A C 1
ATOM 698 O O . THR A 1 90 ? 14.818 1.368 -10.165 1.00 85.81 90 THR A O 1
ATOM 701 N N . GLU A 1 91 ? 13.653 2.175 -8.424 1.00 86.50 91 GLU A N 1
ATOM 702 C CA . GLU A 1 91 ? 13.860 3.574 -8.787 1.00 86.50 91 GLU A CA 1
ATOM 703 C C . GLU A 1 91 ? 15.355 3.934 -8.815 1.00 86.50 91 GLU A C 1
ATOM 705 O O . GLU A 1 91 ? 15.814 4.652 -9.704 1.00 86.50 91 GLU A O 1
ATOM 710 N N . GLU A 1 92 ? 16.154 3.373 -7.906 1.00 88.38 92 GLU A N 1
ATOM 711 C CA . GLU A 1 92 ? 17.603 3.574 -7.871 1.00 88.38 92 GLU A CA 1
ATOM 712 C C . GLU A 1 92 ? 18.295 3.006 -9.111 1.00 88.38 92 GLU A C 1
ATOM 714 O O . GLU A 1 92 ? 19.174 3.656 -9.686 1.00 88.38 92 GLU A O 1
ATOM 719 N N . GLU A 1 93 ? 17.906 1.803 -9.542 1.00 88.19 93 GLU A N 1
ATOM 720 C CA . GLU A 1 93 ? 18.467 1.182 -10.740 1.00 88.19 93 GLU A CA 1
ATOM 721 C C . GLU A 1 93 ? 18.109 1.970 -12.000 1.00 88.19 93 GLU A C 1
ATOM 723 O O . GLU A 1 93 ? 18.993 2.237 -12.819 1.00 88.19 93 GLU A O 1
ATOM 728 N N . SER A 1 94 ? 16.848 2.395 -12.120 1.00 88.44 94 SER A N 1
ATOM 729 C CA . SER A 1 94 ? 16.377 3.246 -13.216 1.00 88.44 94 SER A CA 1
ATOM 730 C C . SER A 1 94 ? 17.158 4.562 -13.270 1.00 88.44 94 SER A C 1
ATOM 732 O O . SER A 1 94 ? 17.729 4.925 -14.302 1.00 88.44 94 SER A O 1
ATOM 734 N N . ASN A 1 95 ? 17.305 5.229 -12.123 1.00 93.50 95 ASN A N 1
ATOM 735 C CA . ASN A 1 95 ? 18.047 6.481 -12.012 1.00 93.50 95 ASN A CA 1
ATOM 736 C C . ASN A 1 95 ? 19.531 6.326 -12.368 1.00 93.50 95 ASN A C 1
ATOM 738 O O . ASN A 1 95 ? 20.112 7.217 -12.995 1.00 93.50 95 ASN A O 1
ATOM 742 N N . ARG A 1 96 ? 20.162 5.208 -11.989 1.00 94.69 96 ARG A N 1
ATOM 743 C CA . ARG A 1 96 ? 21.546 4.903 -12.377 1.00 94.69 96 ARG A CA 1
ATOM 744 C C . ARG A 1 96 ? 21.665 4.759 -13.893 1.00 94.69 96 ARG A C 1
ATOM 746 O O . ARG A 1 96 ? 22.467 5.463 -14.500 1.00 94.69 96 ARG A O 1
ATOM 753 N N . VAL A 1 97 ? 20.822 3.924 -14.504 1.00 94.56 97 VAL A N 1
ATOM 754 C CA . VAL A 1 97 ? 20.823 3.707 -15.960 1.00 94.56 97 VAL A CA 1
ATOM 755 C C . VAL A 1 97 ? 20.570 5.015 -16.709 1.00 94.56 97 VAL A C 1
ATOM 757 O O . VAL A 1 97 ? 21.233 5.296 -17.705 1.00 94.56 97 VAL A O 1
ATOM 760 N N . GLN A 1 98 ? 19.671 5.862 -16.210 1.00 95.31 98 GLN A N 1
ATOM 761 C CA . GLN A 1 98 ? 19.382 7.149 -16.832 1.00 95.31 98 GLN A CA 1
ATOM 762 C C . GLN A 1 98 ? 20.567 8.124 -16.766 1.00 95.31 98 GLN A C 1
ATOM 764 O O . GLN A 1 98 ? 20.842 8.828 -17.743 1.00 95.31 98 GLN A O 1
ATOM 769 N N . LYS A 1 99 ? 21.307 8.153 -15.650 1.00 96.06 99 LYS A N 1
ATOM 770 C CA . LYS A 1 99 ? 22.546 8.941 -15.527 1.00 96.06 99 LYS A CA 1
ATOM 771 C C . LYS A 1 99 ? 23.631 8.437 -16.475 1.00 96.06 99 LYS A C 1
ATOM 773 O O . LYS A 1 99 ? 24.277 9.248 -17.147 1.00 96.06 99 LYS A O 1
ATOM 778 N N . ASP A 1 100 ? 23.798 7.123 -16.564 1.00 96.62 100 ASP A N 1
ATOM 779 C CA . ASP A 1 100 ? 24.775 6.508 -17.460 1.00 96.62 100 ASP A CA 1
ATOM 780 C C . ASP A 1 100 ? 24.425 6.819 -18.915 1.00 96.62 100 ASP A C 1
ATOM 782 O O . ASP A 1 100 ? 25.262 7.330 -19.661 1.00 96.62 100 ASP A O 1
ATOM 786 N N . TRP A 1 101 ? 23.164 6.627 -19.308 1.00 96.88 101 TRP A N 1
ATOM 787 C CA . TRP A 1 101 ? 22.682 6.964 -20.644 1.00 96.88 101 TRP A CA 1
ATOM 788 C C . TRP A 1 101 ? 22.910 8.439 -20.982 1.00 96.88 101 TRP A C 1
ATOM 790 O O . TRP A 1 101 ? 23.412 8.752 -22.061 1.00 96.88 101 TRP A O 1
ATOM 800 N N . ALA A 1 102 ? 22.609 9.356 -20.059 1.00 97.00 102 ALA A N 1
ATOM 801 C CA . ALA A 1 102 ? 22.845 10.782 -20.269 1.00 97.00 102 ALA A CA 1
ATOM 802 C C . ALA A 1 102 ? 24.336 11.093 -20.483 1.00 97.00 102 ALA A C 1
ATOM 804 O O . ALA A 1 102 ? 24.686 11.925 -21.323 1.00 97.00 102 ALA A O 1
ATOM 805 N N . THR A 1 103 ? 25.217 10.410 -19.753 1.00 97.06 103 THR A N 1
ATOM 806 C CA . THR A 1 103 ? 26.672 10.562 -19.867 1.00 97.06 103 THR A CA 1
ATOM 807 C C . THR A 1 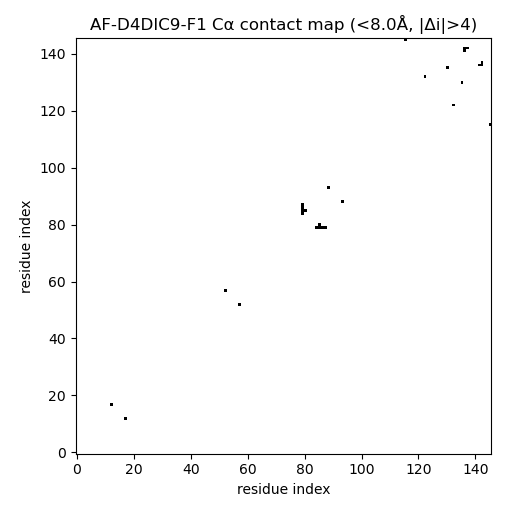103 ? 27.177 10.030 -21.206 1.00 97.06 103 THR A C 1
ATOM 809 O O . THR A 1 103 ? 27.849 10.749 -21.949 1.00 97.06 103 THR A O 1
ATOM 812 N N . TRP A 1 104 ? 26.784 8.812 -21.581 1.00 97.12 104 TRP A N 1
ATOM 813 C CA . TRP A 1 104 ? 27.161 8.207 -22.858 1.00 97.12 104 TRP A CA 1
ATOM 814 C C . TRP A 1 104 ? 26.607 8.970 -24.054 1.00 97.12 104 TRP A C 1
ATOM 816 O O . TRP A 1 104 ? 27.325 9.169 -25.033 1.00 97.12 104 TRP A O 1
ATOM 826 N N . LYS A 1 105 ? 25.380 9.487 -23.954 1.00 96.88 105 LYS A N 1
ATOM 827 C CA . LYS A 1 105 ? 24.786 10.351 -24.975 1.00 96.88 105 LYS A CA 1
ATOM 828 C C . LYS A 1 105 ? 25.603 11.625 -25.172 1.00 96.88 105 LYS A C 1
ATOM 830 O O . LYS A 1 105 ? 25.900 11.977 -26.309 1.00 96.88 105 LYS A O 1
ATOM 835 N N . LYS A 1 106 ? 26.019 12.292 -24.088 1.00 96.38 106 LYS A N 1
ATOM 836 C CA . LYS A 1 106 ? 26.901 13.470 -24.176 1.00 96.38 106 LYS A CA 1
ATOM 837 C C . LYS A 1 106 ? 28.223 13.124 -24.857 1.00 96.38 106 LYS A C 1
ATOM 839 O O . LYS A 1 106 ? 28.637 13.838 -25.767 1.00 96.38 106 LYS A O 1
ATOM 844 N N . HIS A 1 107 ? 28.861 12.022 -24.461 1.00 96.69 107 HIS A N 1
ATOM 845 C CA . HIS A 1 107 ? 30.105 11.579 -25.089 1.00 96.69 107 HIS A CA 1
ATOM 846 C C . HIS A 1 107 ? 29.931 11.255 -26.574 1.00 96.69 107 HIS A C 1
ATOM 848 O O . HIS A 1 107 ? 30.770 11.656 -27.376 1.00 96.69 107 HIS A O 1
ATOM 854 N N . ALA A 1 108 ? 28.853 10.568 -26.954 1.00 94.62 108 ALA A N 1
ATOM 855 C CA . ALA A 1 108 ? 28.550 10.266 -28.347 1.00 94.62 108 ALA A CA 1
ATOM 856 C C . ALA A 1 108 ? 28.360 11.551 -29.169 1.00 94.62 108 ALA A C 1
ATOM 858 O O . ALA A 1 108 ? 28.970 11.689 -30.227 1.00 94.62 108 ALA A O 1
ATOM 859 N N . SER A 1 109 ? 27.604 12.525 -28.652 1.00 92.94 109 SER A N 1
ATOM 860 C CA . SER A 1 109 ? 27.405 13.818 -29.317 1.00 92.94 109 SER A CA 1
ATOM 861 C C . SER A 1 109 ? 28.709 14.597 -29.489 1.00 92.94 109 SER A C 1
ATOM 863 O O . SER A 1 109 ? 28.976 15.103 -30.576 1.00 92.94 109 SER A O 1
ATOM 865 N N . LEU A 1 110 ? 29.545 14.669 -28.448 1.00 95.62 110 LEU A N 1
ATOM 866 C CA . LEU A 1 110 ? 30.832 15.369 -28.516 1.00 95.62 110 LEU A CA 1
ATOM 867 C C . LEU A 1 110 ? 31.799 14.697 -29.493 1.00 95.62 110 LEU A C 1
ATOM 869 O O . LEU A 1 110 ? 32.455 15.384 -30.269 1.00 95.62 110 LEU A O 1
ATOM 873 N N . ARG A 1 111 ? 31.867 13.360 -29.499 1.00 93.56 111 ARG A N 1
ATOM 874 C CA . ARG A 1 111 ? 32.695 12.620 -30.464 1.00 93.56 111 ARG A CA 1
ATOM 875 C C . ARG A 1 111 ? 32.202 12.814 -31.892 1.00 93.56 111 ARG A C 1
ATOM 877 O O . ARG A 1 111 ? 33.024 13.015 -32.778 1.00 93.56 111 ARG A O 1
ATOM 884 N N . LYS A 1 112 ? 30.882 12.805 -32.109 1.00 90.12 112 LYS A N 1
ATOM 885 C CA . LYS A 1 112 ? 30.287 13.090 -33.420 1.00 90.12 112 LYS A CA 1
ATOM 886 C C . LYS A 1 112 ? 30.667 14.492 -33.898 1.00 90.12 112 LYS A C 1
ATOM 888 O O . LYS A 1 112 ? 31.081 14.641 -35.041 1.00 90.12 112 LYS A O 1
ATOM 893 N N . LEU A 1 113 ? 30.579 15.493 -33.019 1.00 91.62 113 LEU A N 1
ATOM 894 C CA . LEU A 1 113 ? 30.974 16.865 -33.337 1.00 91.62 113 LEU A CA 1
ATOM 895 C C . LEU A 1 113 ? 32.466 16.957 -33.679 1.00 91.62 113 LEU A C 1
ATOM 897 O O . LEU A 1 113 ? 32.808 17.439 -34.751 1.00 91.62 113 LEU A O 1
ATOM 901 N N . ALA A 1 114 ? 33.341 16.427 -32.822 1.00 92.12 114 ALA A N 1
ATOM 902 C CA . ALA A 1 114 ? 34.785 16.453 -33.048 1.00 92.12 114 ALA A CA 1
ATOM 903 C C . ALA A 1 114 ? 35.187 15.736 -34.348 1.00 92.12 114 ALA A C 1
ATOM 905 O O . ALA A 1 114 ? 36.054 16.212 -35.076 1.00 92.12 114 ALA A O 1
ATOM 906 N N . CYS A 1 115 ? 34.539 14.611 -34.663 1.00 89.94 115 CYS A N 1
ATOM 907 C CA . CYS A 1 115 ? 34.757 13.885 -35.910 1.00 89.94 115 CYS A CA 1
ATOM 908 C C . CYS A 1 115 ? 34.363 14.728 -37.130 1.00 89.94 115 CYS A C 1
ATOM 910 O O . CYS A 1 115 ? 35.153 14.839 -38.063 1.00 89.94 115 CYS A O 1
ATOM 912 N N . ARG A 1 116 ? 33.196 15.385 -37.093 1.00 87.25 116 ARG A N 1
ATOM 913 C CA . ARG A 1 116 ? 32.743 16.286 -38.164 1.00 87.25 116 ARG A CA 1
ATOM 914 C C . ARG A 1 116 ? 33.657 17.497 -38.333 1.00 87.25 116 ARG A C 1
ATOM 916 O O . ARG A 1 116 ? 34.013 17.835 -39.454 1.00 87.25 116 ARG A O 1
ATOM 923 N N . GLU A 1 117 ? 34.065 18.130 -37.236 1.00 90.81 117 GLU A N 1
ATOM 924 C CA . GLU A 1 117 ? 34.979 19.278 -37.273 1.00 90.81 117 GLU A CA 1
ATOM 925 C C . GLU A 1 117 ? 36.345 18.906 -37.853 1.00 90.81 117 GLU A C 1
ATOM 927 O O . GLU A 1 117 ? 36.894 19.641 -38.674 1.00 90.81 117 GLU A O 1
ATOM 932 N N . LEU A 1 118 ? 36.899 17.761 -37.440 1.00 89.25 118 LEU A N 1
ATOM 933 C CA . LEU A 1 118 ? 38.160 17.265 -37.979 1.00 89.25 118 LEU A CA 1
ATOM 934 C C . LEU A 1 118 ? 38.020 16.933 -39.466 1.00 89.25 118 LEU A C 1
ATOM 936 O O . LEU A 1 118 ? 38.866 17.328 -40.264 1.00 89.25 118 LEU A O 1
ATOM 940 N N . TRP A 1 119 ? 36.934 16.257 -39.836 1.00 88.69 119 TRP A N 1
ATOM 941 C CA . TRP A 1 119 ? 36.640 15.909 -41.218 1.00 88.69 119 TRP A CA 1
ATOM 942 C C . TRP A 1 119 ? 36.543 17.142 -42.119 1.00 88.69 119 TRP A C 1
ATOM 944 O O . TRP A 1 119 ? 37.144 17.168 -43.192 1.00 88.69 119 TRP A O 1
ATOM 954 N N . LEU A 1 120 ? 35.855 18.192 -41.665 1.00 87.00 120 LEU A N 1
ATOM 955 C CA . LEU A 1 120 ? 35.746 19.451 -42.398 1.00 87.00 120 LEU A CA 1
ATOM 956 C C . LEU A 1 120 ? 37.130 20.074 -42.628 1.00 87.00 120 LEU A C 1
ATOM 958 O O . LEU A 1 120 ? 37.502 20.329 -4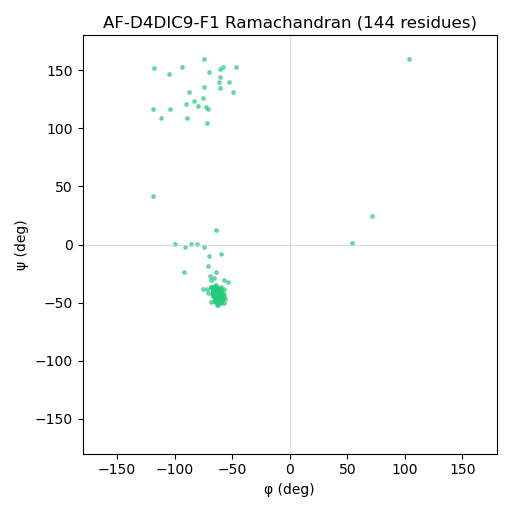3.766 1.00 87.00 120 LEU A O 1
ATOM 962 N N . LYS A 1 121 ? 37.945 20.203 -41.575 1.00 87.12 121 LYS A N 1
ATOM 963 C CA . LYS A 1 121 ? 39.306 20.758 -41.686 1.00 87.12 121 LYS A CA 1
ATOM 964 C C . LYS A 1 121 ? 40.205 19.951 -42.620 1.00 87.12 121 LYS A C 1
ATOM 966 O O . LYS A 1 121 ? 40.997 20.524 -43.359 1.00 87.12 121 LYS A O 1
ATOM 971 N N . CYS A 1 122 ? 40.109 18.622 -42.580 1.00 84.75 122 CYS A N 1
ATOM 972 C CA . CYS A 1 122 ? 40.877 17.756 -43.472 1.00 84.75 122 CYS A CA 1
ATOM 973 C C . CYS A 1 122 ? 40.426 17.882 -44.932 1.00 84.75 122 CYS A C 1
ATOM 975 O O . CYS A 1 122 ? 41.246 17.710 -45.829 1.00 84.75 122 CYS A O 1
ATOM 977 N N . THR A 1 123 ? 39.145 18.175 -45.168 1.00 84.19 123 THR A N 1
ATOM 978 C CA . THR A 1 123 ? 38.567 18.218 -46.516 1.00 84.19 123 THR A CA 1
ATOM 979 C C . THR A 1 123 ? 38.614 19.600 -47.163 1.00 84.19 123 THR A C 1
ATOM 981 O O . THR A 1 123 ? 38.698 19.678 -48.382 1.00 84.19 123 THR A O 1
ATOM 984 N N . GLU A 1 124 ? 38.687 20.677 -46.378 1.00 82.81 124 GLU A N 1
ATOM 985 C CA . GLU A 1 124 ? 38.895 22.055 -46.861 1.00 82.81 124 GLU A CA 1
ATOM 986 C C . GLU A 1 124 ? 40.252 22.274 -47.555 1.00 82.81 124 GLU A C 1
ATOM 988 O O . GLU A 1 124 ? 40.394 23.196 -48.353 1.00 82.81 124 GLU A O 1
ATOM 993 N N . VAL A 1 125 ? 41.256 21.445 -47.253 1.00 83.88 125 VAL A N 1
ATOM 994 C CA . VAL A 1 125 ? 42.629 21.572 -47.785 1.00 83.88 125 VAL A CA 1
ATOM 995 C C . VAL A 1 125 ? 42.879 20.611 -48.962 1.00 83.88 125 VAL A C 1
ATOM 997 O O . VAL A 1 125 ? 43.980 20.565 -49.513 1.00 83.88 125 VAL A O 1
ATOM 1000 N N . LEU A 1 126 ? 41.876 19.822 -49.361 1.00 80.88 126 LEU A N 1
ATOM 1001 C CA . LEU A 1 126 ? 42.011 18.888 -50.477 1.00 80.88 126 LEU A CA 1
ATOM 1002 C C . LEU A 1 126 ? 41.991 19.637 -51.820 1.00 80.88 126 LEU A C 1
ATOM 1004 O O . LEU A 1 126 ? 41.150 20.510 -52.018 1.00 80.88 126 LEU A O 1
ATOM 1008 N N . PRO A 1 127 ? 42.890 19.298 -52.759 1.00 80.50 127 PRO A N 1
ATOM 1009 C CA . PRO A 1 127 ? 42.860 19.878 -54.094 1.00 80.50 127 PRO A CA 1
ATOM 1010 C C . PRO A 1 127 ? 41.648 19.381 -54.901 1.00 80.50 127 PRO A C 1
ATOM 1012 O O . PRO A 1 127 ? 41.227 18.232 -54.760 1.00 80.50 127 PRO A O 1
ATOM 1015 N N . ASP A 1 128 ? 41.135 20.230 -55.799 1.00 75.75 128 ASP A N 1
ATOM 1016 C CA . ASP A 1 128 ? 39.898 20.018 -56.583 1.00 75.75 128 ASP A CA 1
ATOM 1017 C C . ASP A 1 128 ? 39.905 18.768 -57.490 1.00 75.75 128 ASP A C 1
ATOM 1019 O O . ASP A 1 128 ? 38.895 18.412 -58.092 1.00 75.75 128 ASP A O 1
ATOM 1023 N N . ASN A 1 129 ? 41.053 18.100 -57.626 1.00 75.94 129 ASN A N 1
ATOM 1024 C CA . ASN A 1 129 ? 41.218 16.872 -58.399 1.00 75.94 129 ASN A CA 1
ATOM 1025 C C . ASN A 1 129 ? 41.001 15.585 -57.578 1.00 75.94 129 ASN A C 1
ATOM 1027 O O . ASN A 1 129 ? 41.118 14.491 -58.136 1.00 75.94 129 ASN A O 1
ATOM 1031 N N . VAL A 1 130 ? 40.731 15.692 -56.273 1.00 77.19 130 VAL A N 1
ATOM 1032 C CA . VAL A 1 130 ? 40.443 14.553 -55.388 1.00 77.19 130 VAL A CA 1
ATOM 1033 C C . VAL A 1 130 ? 38.927 14.313 -55.306 1.00 77.19 130 VAL A C 1
ATOM 1035 O O . VAL A 1 130 ? 38.133 15.224 -55.520 1.00 77.19 130 VAL A O 1
ATOM 1038 N N . LYS A 1 131 ? 38.528 13.059 -55.035 1.00 77.69 131 LYS A N 1
ATOM 1039 C CA . LYS A 1 131 ? 37.129 12.616 -54.872 1.00 77.69 131 LYS A CA 1
ATOM 1040 C C . LYS A 1 131 ? 36.312 13.546 -53.968 1.00 77.69 131 LYS A C 1
ATOM 1042 O O . LYS A 1 131 ? 36.861 14.152 -53.046 1.00 77.69 131 LYS A O 1
ATOM 1047 N N . SER A 1 132 ? 34.997 13.585 -54.198 1.00 80.88 132 SER A N 1
ATOM 1048 C CA . SER A 1 132 ? 34.073 14.372 -53.376 1.00 80.88 132 SER A CA 1
ATOM 1049 C C . SER A 1 132 ? 34.151 13.963 -51.899 1.00 80.88 132 SER A C 1
ATOM 1051 O O . SER A 1 132 ? 34.509 12.834 -51.548 1.00 80.88 132 SER A O 1
ATOM 1053 N N 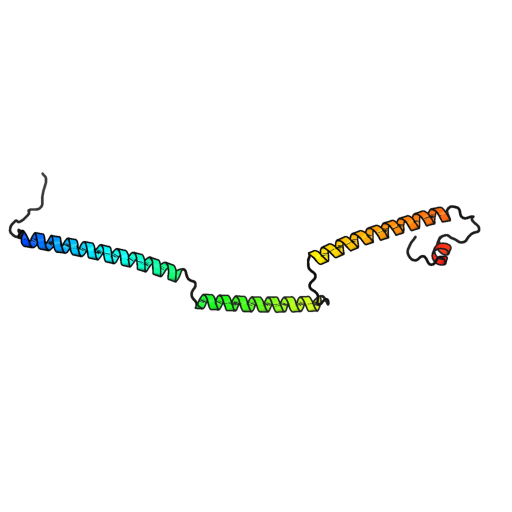. ARG A 1 133 ? 33.830 14.903 -51.007 1.00 80.81 133 ARG A N 1
ATOM 1054 C CA . ARG A 1 133 ? 33.881 14.691 -49.556 1.00 80.81 133 ARG A CA 1
ATOM 1055 C C . ARG A 1 133 ? 33.013 13.506 -49.130 1.00 80.81 133 ARG A C 1
ATOM 1057 O O . ARG A 1 133 ? 33.390 12.746 -48.247 1.00 80.81 133 ARG A O 1
ATOM 1064 N N . GLU A 1 134 ? 31.860 13.350 -49.753 1.00 82.25 134 GLU A N 1
ATOM 1065 C CA . GLU A 1 134 ? 30.889 12.308 -49.449 1.00 82.25 134 GLU A CA 1
ATOM 1066 C C . GLU A 1 134 ? 31.400 10.927 -49.903 1.00 82.25 134 GLU A C 1
ATOM 1068 O O . GLU A 1 134 ? 31.358 9.973 -49.129 1.00 82.25 134 GLU A O 1
ATOM 1073 N N . GLU A 1 135 ? 32.017 10.833 -51.087 1.00 82.19 135 GLU A N 1
ATOM 1074 C CA . GLU A 1 135 ? 32.666 9.598 -51.555 1.00 82.19 135 GLU A CA 1
ATOM 1075 C C . GLU A 1 135 ? 33.854 9.188 -50.678 1.00 82.19 135 GLU A C 1
ATOM 1077 O O . GLU A 1 135 ? 34.095 7.999 -50.459 1.00 82.19 135 GLU A O 1
ATOM 1082 N N . LEU A 1 136 ? 34.621 10.162 -50.174 1.00 84.19 136 LEU A N 1
ATOM 1083 C CA . LEU A 1 136 ? 35.717 9.880 -49.252 1.00 84.19 136 LEU A CA 1
ATOM 1084 C C . LEU A 1 136 ? 35.188 9.347 -47.917 1.00 84.19 136 LEU A C 1
ATOM 1086 O O . LEU A 1 136 ? 35.718 8.350 -47.429 1.00 84.19 136 LEU A O 1
ATOM 1090 N N . TRP A 1 137 ? 34.136 9.955 -47.363 1.00 84.88 137 TRP A N 1
ATOM 1091 C CA . TRP A 1 137 ? 33.493 9.531 -46.114 1.00 84.88 137 TRP A CA 1
ATOM 1092 C C . TRP A 1 137 ? 33.030 8.069 -46.178 1.00 84.88 137 TRP A C 1
ATOM 1094 O O . TRP A 1 137 ? 33.377 7.270 -45.305 1.00 84.88 137 TRP A O 1
ATOM 1104 N N . GLU A 1 138 ? 32.359 7.692 -47.268 1.00 85.62 138 GLU A N 1
ATOM 1105 C CA . GLU A 1 138 ? 31.954 6.305 -47.518 1.00 85.62 138 GLU A CA 1
ATOM 1106 C C . GLU A 1 138 ? 33.160 5.377 -47.739 1.00 85.62 138 GLU A C 1
ATOM 1108 O O . GLU A 1 138 ? 33.188 4.264 -47.217 1.00 85.62 138 GLU A O 1
ATOM 1113 N N . SER A 1 139 ? 34.202 5.830 -48.450 1.00 85.75 139 SER A N 1
ATOM 1114 C CA . SER A 1 139 ? 35.403 5.014 -48.696 1.00 85.75 139 SER A CA 1
ATOM 1115 C C . SER A 1 139 ? 36.205 4.696 -47.429 1.00 85.75 139 SER A C 1
ATOM 1117 O O . SER A 1 139 ? 36.844 3.646 -47.359 1.00 85.75 139 SER A O 1
ATOM 1119 N N . PHE A 1 140 ? 36.149 5.571 -46.419 1.00 83.69 140 PHE A N 1
ATOM 1120 C CA . PHE A 1 140 ? 36.728 5.325 -45.096 1.00 83.69 140 PHE A CA 1
ATOM 1121 C C . PHE A 1 140 ? 35.830 4.458 -44.200 1.00 83.69 140 PHE A C 1
ATOM 1123 O O . PHE A 1 140 ? 36.214 4.163 -43.069 1.00 83.69 140 PHE A O 1
ATOM 1130 N N . GLY A 1 141 ? 34.661 4.029 -44.691 1.00 83.88 141 GLY A N 1
ATOM 1131 C CA . GLY A 1 141 ? 33.713 3.205 -43.943 1.00 83.88 141 GLY A CA 1
ATOM 1132 C C . GLY A 1 141 ? 32.994 3.968 -42.832 1.00 83.88 141 GLY A C 1
ATOM 1133 O O . GLY A 1 141 ? 32.582 3.363 -41.844 1.00 83.88 141 GLY A O 1
ATOM 1134 N N . MET A 1 142 ? 32.884 5.293 -42.949 1.00 83.38 142 MET A N 1
ATOM 1135 C CA . MET A 1 142 ? 32.181 6.108 -41.967 1.00 83.38 142 MET A CA 1
ATOM 1136 C C . MET A 1 142 ? 30.682 6.096 -42.272 1.00 83.38 142 MET A C 1
ATOM 1138 O O . MET A 1 142 ? 30.249 6.458 -43.363 1.00 83.38 142 MET A O 1
ATOM 1142 N N . GLU A 1 143 ? 29.883 5.684 -41.290 1.00 78.38 143 GLU A N 1
ATOM 1143 C CA . GLU A 1 143 ? 28.428 5.590 -41.411 1.00 78.38 143 GLU A CA 1
ATOM 1144 C C . GLU A 1 143 ? 27.721 6.733 -40.662 1.00 78.38 143 GLU A C 1
ATOM 1146 O O . GLU A 1 143 ? 28.160 7.187 -39.600 1.00 78.38 143 GLU A O 1
ATOM 1151 N N . GLY A 1 144 ? 26.583 7.175 -41.204 1.00 72.44 144 GLY A N 1
ATOM 1152 C CA . GLY A 1 144 ? 25.756 8.251 -40.655 1.00 72.44 144 GLY A CA 1
ATOM 1153 C C . GLY A 1 144 ? 25.905 9.576 -41.404 1.00 72.44 144 GLY A C 1
ATOM 1154 O O . GLY A 1 144 ? 26.876 9.803 -42.120 1.00 72.44 144 GLY A O 1
ATOM 1155 N N . GLU A 1 145 ? 24.912 10.455 -41.241 1.00 68.69 145 GLU A N 1
ATOM 1156 C CA . GLU A 1 145 ? 24.908 11.762 -41.904 1.00 68.69 145 GLU A CA 1
ATOM 1157 C C . GLU A 1 145 ? 26.121 12.601 -41.487 1.00 68.69 145 GLU A C 1
ATOM 1159 O O . GLU A 1 145 ? 26.539 12.574 -40.317 1.00 68.69 145 GLU A O 1
ATOM 1164 N N . LEU A 1 146 ? 26.640 13.369 -42.447 1.00 60.66 146 LEU A N 1
ATOM 1165 C CA . LEU A 1 146 ? 27.698 14.366 -42.284 1.00 60.66 146 LEU A CA 1
ATOM 1166 C C . LEU A 1 146 ? 27.221 15.643 -41.599 1.00 60.66 146 LEU A C 1
ATOM 1168 O O . LEU A 1 146 ? 25.995 15.894 -41.503 1.00 60.66 146 LEU A O 1
#

Organism: Trichophyton verrucosum (strain HKI 0517) (NCBI:txid663202)

pLDDT: mean 85.94, std 9.92, range [55.06, 97.12]

Sequence (146 aa):
MVYHAVQETSSEATPEELAAMDDRITSLKEQLESVKVQEKTLKAELAVLNSRVSSTELLSQIGQLELRKDTLNDQLAHLCKETATDRIVTEEESNRVQKDWATWKKHASLRKLACRELWLKCTEVLPDNVKSREELWESFGMEGEL

Mean predicted aligned error: 14.97 Å